Protein AF-A0A2D4GNM9-F1 (afdb_monomer)

Mean predicted aligned error: 10.98 Å

pLDDT: mean 78.87, std 7.56, range [54.97, 90.75]

Structure (mmCIF, N/CA/C/O backbone):
data_AF-A0A2D4GNM9-F1
#
_entry.id   AF-A0A2D4GNM9-F1
#
loop_
_atom_site.group_PDB
_atom_site.id
_atom_site.type_symbol
_atom_site.label_atom_id
_atom_site.label_alt_id
_atom_site.label_comp_id
_atom_site.label_asym_id
_atom_site.label_entity_id
_atom_site.label_seq_id
_atom_site.pdbx_PDB_ins_code
_atom_site.Cartn_x
_atom_site.Cartn_y
_atom_site.Cartn_z
_atom_site.occupancy
_atom_site.B_iso_or_equiv
_atom_site.auth_seq_id
_atom_site.auth_comp_id
_atom_site.auth_asym_id
_atom_site.auth_atom_id
_atom_site.pdbx_PDB_model_num
ATOM 1 N N . ASP A 1 1 ? -23.132 24.008 16.674 1.00 62.00 1 ASP A N 1
ATOM 2 C CA . ASP A 1 1 ? -24.101 24.928 16.060 1.00 62.00 1 ASP A CA 1
ATOM 3 C C . ASP A 1 1 ? -25.183 24.116 15.351 1.00 62.00 1 ASP A C 1
ATOM 5 O O . ASP A 1 1 ? -24.850 23.099 14.746 1.00 62.00 1 ASP A O 1
ATOM 9 N N . PHE A 1 2 ? -26.458 24.487 15.480 1.00 69.12 2 PHE A N 1
ATOM 10 C CA . PHE A 1 2 ? -27.603 23.662 15.041 1.00 69.12 2 PHE A CA 1
ATOM 11 C C . PHE A 1 2 ? -27.600 23.416 13.521 1.00 69.12 2 PHE A C 1
ATOM 13 O O . PHE A 1 2 ? -27.968 22.335 13.060 1.00 69.12 2 PHE A O 1
ATOM 20 N N . ASN A 1 3 ? -27.105 24.388 12.748 1.00 70.56 3 ASN A N 1
ATOM 21 C CA . ASN A 1 3 ? -26.986 24.291 11.291 1.00 70.56 3 ASN A CA 1
ATOM 22 C C . ASN A 1 3 ? -25.986 23.218 10.833 1.00 70.56 3 ASN A C 1
ATOM 24 O O . ASN A 1 3 ? -26.262 22.497 9.876 1.00 70.56 3 ASN A O 1
ATOM 28 N N . ASP A 1 4 ? -24.856 23.057 11.527 1.00 67.38 4 ASP A N 1
ATOM 29 C CA . ASP A 1 4 ? -23.851 22.054 11.151 1.00 67.38 4 ASP A CA 1
ATOM 30 C C . ASP A 1 4 ? -24.313 20.627 11.505 1.00 67.38 4 ASP A C 1
ATOM 32 O O . ASP A 1 4 ? -24.041 19.666 10.781 1.00 67.38 4 ASP A O 1
ATOM 36 N N . TYR A 1 5 ? -25.115 20.495 12.570 1.00 68.06 5 TYR A N 1
ATOM 37 C CA . TYR A 1 5 ? -25.771 19.237 12.932 1.00 68.06 5 TYR A CA 1
ATOM 38 C C . TYR A 1 5 ? -26.815 18.829 11.883 1.00 68.06 5 TYR A C 1
ATOM 40 O O . TYR A 1 5 ? -26.784 17.705 11.380 1.00 68.06 5 TYR A O 1
ATOM 48 N N . ASN A 1 6 ? -27.690 19.759 11.484 1.00 74.00 6 ASN A N 1
ATOM 49 C CA . ASN A 1 6 ? -28.739 19.482 10.502 1.00 74.00 6 ASN A CA 1
ATOM 50 C C . ASN A 1 6 ? -28.139 19.104 9.138 1.00 74.00 6 ASN A C 1
ATOM 52 O O . ASN A 1 6 ? -28.582 18.157 8.499 1.00 74.00 6 ASN A O 1
ATOM 56 N N . ARG A 1 7 ? -27.047 19.757 8.727 1.00 67.19 7 ARG A N 1
ATOM 57 C CA . ARG A 1 7 ? -26.349 19.458 7.469 1.00 67.19 7 ARG A CA 1
ATOM 58 C C . ARG A 1 7 ? -25.689 18.072 7.449 1.00 67.19 7 ARG A C 1
ATOM 60 O O . ARG A 1 7 ? -25.673 17.414 6.412 1.00 67.19 7 ARG A O 1
ATOM 67 N N . ARG A 1 8 ? -25.182 17.593 8.594 1.00 62.50 8 ARG A N 1
ATOM 68 C CA . ARG A 1 8 ? -24.548 16.267 8.718 1.00 62.50 8 ARG A CA 1
ATOM 69 C C . ARG A 1 8 ? -25.538 15.100 8.706 1.00 62.50 8 ARG A C 1
ATOM 71 O O . ARG A 1 8 ? -25.145 14.038 8.220 1.00 62.50 8 ARG A O 1
ATOM 78 N N . PHE A 1 9 ? -26.758 15.294 9.221 1.00 65.62 9 PHE A N 1
ATOM 79 C CA . PHE A 1 9 ? -27.769 14.240 9.406 1.00 65.62 9 PHE A CA 1
ATOM 80 C C . PHE A 1 9 ? -28.986 14.332 8.464 1.00 65.62 9 PHE A C 1
ATOM 82 O O . PHE A 1 9 ? -29.677 13.333 8.297 1.00 65.62 9 PHE A O 1
ATOM 89 N N . ALA A 1 10 ? -29.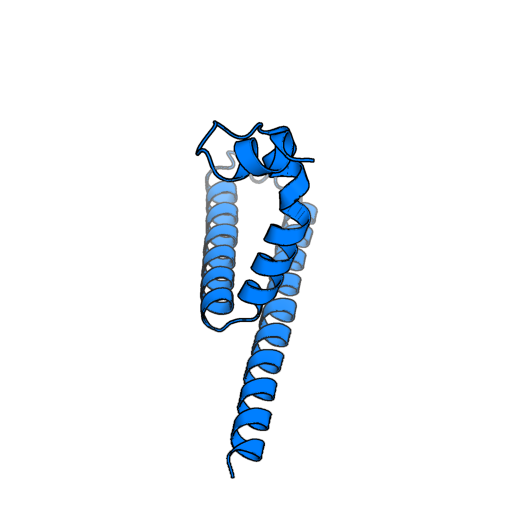231 15.462 7.789 1.00 69.62 10 ALA A N 1
ATOM 90 C CA . ALA A 1 10 ? -30.354 15.629 6.852 1.00 69.62 10 ALA A CA 1
ATOM 91 C C . ALA A 1 10 ? -30.077 15.125 5.417 1.00 69.62 10 ALA A C 1
ATOM 93 O O . ALA A 1 10 ? -30.837 15.429 4.502 1.00 69.62 10 ALA A O 1
ATOM 94 N N . GLY A 1 11 ? -28.980 14.391 5.188 1.00 67.06 11 GLY A N 1
ATOM 95 C CA . GLY A 1 11 ? -28.669 13.801 3.876 1.00 67.06 11 GLY A CA 1
ATOM 96 C C . GLY A 1 11 ? -28.303 14.808 2.776 1.00 67.06 11 GLY A C 1
ATOM 97 O O . GLY A 1 11 ? -28.336 14.460 1.598 1.00 67.06 11 GLY A O 1
ATOM 98 N N . GLN A 1 12 ? -27.955 16.048 3.133 1.00 70.44 12 GLN A N 1
ATOM 99 C CA . GLN A 1 12 ? -27.520 17.050 2.159 1.00 70.44 12 GLN A CA 1
ATOM 100 C C . GLN A 1 12 ? -26.178 16.645 1.521 1.00 70.44 12 GLN A C 1
ATOM 102 O O . GLN A 1 12 ? -25.320 16.076 2.207 1.00 70.44 12 GLN A O 1
ATOM 107 N N . PRO A 1 13 ? -25.967 16.929 0.221 1.00 67.12 13 PRO A N 1
ATOM 108 C CA . PRO A 1 13 ? -24.717 16.606 -0.454 1.00 67.12 13 PRO A CA 1
ATOM 109 C C . PRO A 1 13 ? -23.550 17.316 0.242 1.00 67.12 13 PRO A C 1
ATOM 111 O O . PRO A 1 13 ? -23.477 18.544 0.275 1.00 67.12 13 PRO A O 1
ATOM 114 N N . ARG A 1 14 ? -22.643 16.526 0.829 1.00 69.56 14 ARG A N 1
ATOM 115 C CA . ARG A 1 14 ? -21.440 17.041 1.491 1.00 69.56 14 ARG A CA 1
ATOM 116 C C . ARG A 1 14 ? -20.460 17.583 0.462 1.00 69.56 14 ARG A C 1
ATOM 118 O O . ARG A 1 14 ? -20.281 16.998 -0.608 1.00 69.56 14 ARG A O 1
ATOM 125 N N . SER A 1 15 ? -19.799 18.685 0.800 1.00 80.25 15 SER A N 1
ATOM 126 C CA . SER A 1 15 ? -18.798 19.276 -0.087 1.00 80.25 15 SER A CA 1
ATOM 127 C C . SER A 1 15 ? -17.559 18.374 -0.195 1.00 80.25 15 SER A C 1
ATOM 129 O O . SER A 1 15 ? -17.200 17.661 0.745 1.00 80.25 15 SER A O 1
ATOM 131 N N . ILE A 1 16 ? -16.861 18.420 -1.337 1.00 80.56 16 ILE A N 1
ATOM 132 C CA . ILE A 1 16 ? -15.580 17.708 -1.526 1.00 80.56 16 ILE A CA 1
ATOM 133 C C . ILE A 1 16 ? -14.581 18.114 -0.425 1.00 80.56 16 ILE A C 1
ATOM 135 O O . ILE A 1 16 ? -13.841 17.270 0.072 1.00 80.56 16 ILE A O 1
ATOM 139 N N . MET A 1 17 ? -14.608 19.384 -0.004 1.00 82.44 17 MET A N 1
ATOM 140 C CA . MET A 1 17 ? -13.740 19.923 1.045 1.00 82.44 17 MET A CA 1
ATOM 141 C C . MET A 1 17 ? -14.006 19.288 2.417 1.00 82.44 17 MET A C 1
ATOM 143 O O . MET A 1 17 ? -13.064 18.901 3.100 1.00 82.44 17 MET A O 1
ATOM 147 N N . GLU A 1 18 ? -15.272 19.099 2.806 1.00 80.81 18 GLU A N 1
ATOM 148 C CA . GLU A 1 18 ? -15.628 18.360 4.031 1.00 80.81 18 GLU A CA 1
ATOM 149 C C . GLU A 1 18 ? -15.125 16.923 3.997 1.00 80.81 18 GLU A C 1
ATOM 151 O O . GLU A 1 18 ? -14.580 16.431 4.981 1.00 80.81 18 GLU A O 1
ATOM 156 N N . ARG A 1 19 ? -15.227 16.272 2.837 1.00 81.06 19 ARG A N 1
ATOM 157 C CA . ARG A 1 19 ? -14.711 14.915 2.662 1.00 81.06 19 ARG A CA 1
ATOM 158 C C . ARG A 1 19 ? -13.190 14.863 2.806 1.00 81.06 19 ARG A C 1
ATOM 160 O O . ARG A 1 19 ? -12.687 13.917 3.400 1.00 81.06 19 ARG A O 1
ATOM 167 N N . ILE A 1 20 ? -12.470 15.872 2.306 1.00 84.38 20 ILE A N 1
ATOM 168 C CA . ILE A 1 20 ? -11.013 15.999 2.470 1.00 84.38 20 ILE A CA 1
ATOM 169 C C . ILE A 1 20 ? -10.640 16.235 3.939 1.00 84.38 20 ILE A C 1
ATOM 171 O O . ILE A 1 20 ? -9.691 15.628 4.425 1.00 84.38 20 ILE A O 1
ATOM 175 N N . MET A 1 21 ? -11.394 17.060 4.667 1.00 85.38 21 MET A N 1
ATOM 176 C CA . MET A 1 21 ? -11.155 17.296 6.097 1.00 85.38 21 MET A CA 1
ATOM 177 C C . MET A 1 21 ? -11.391 16.049 6.963 1.00 85.38 21 MET A C 1
ATOM 179 O O . MET A 1 21 ? -10.741 15.901 7.996 1.00 85.38 21 MET A O 1
ATOM 183 N N . ASP A 1 22 ? -12.260 15.131 6.529 1.00 84.75 22 ASP A N 1
ATOM 184 C CA . ASP A 1 22 ? -12.502 13.849 7.204 1.00 84.75 22 ASP A CA 1
ATOM 185 C C . ASP A 1 22 ? -11.470 12.757 6.821 1.00 84.75 22 ASP A C 1
ATOM 187 O O . ASP A 1 22 ? -11.321 11.760 7.541 1.00 84.75 22 ASP A O 1
ATOM 191 N N . LEU A 1 23 ? -10.703 12.941 5.732 1.00 85.50 23 LEU A N 1
ATOM 192 C CA . LEU A 1 23 ? -9.650 12.009 5.297 1.00 85.50 23 LEU A CA 1
ATOM 193 C C . LEU A 1 23 ? -8.627 11.641 6.377 1.00 85.50 23 LEU A C 1
ATOM 195 O O . 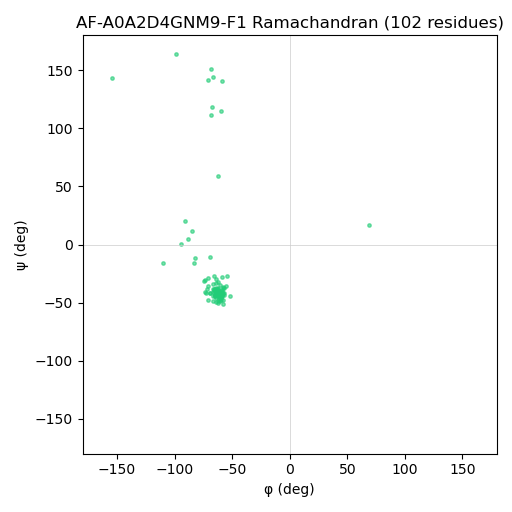LEU A 1 23 ? -8.325 10.456 6.455 1.00 85.50 23 LEU A O 1
ATOM 199 N N . PRO A 1 24 ? -8.065 12.542 7.209 1.00 82.44 24 PRO A N 1
ATOM 200 C CA . PRO A 1 24 ? -7.080 12.146 8.219 1.00 82.44 24 PRO A CA 1
ATOM 201 C C . PRO A 1 24 ? -7.623 11.099 9.199 1.00 82.44 24 PRO A C 1
ATOM 203 O O . PRO A 1 24 ? -6.912 10.163 9.570 1.00 82.44 24 PRO A O 1
ATOM 206 N N . THR A 1 25 ? -8.897 11.202 9.580 1.00 84.38 25 THR A N 1
ATOM 207 C CA . THR A 1 25 ? -9.540 10.228 10.469 1.00 84.38 25 THR A CA 1
ATOM 208 C C . THR A 1 25 ? -9.813 8.911 9.739 1.00 84.38 25 THR A C 1
ATOM 210 O O . THR A 1 25 ? -9.549 7.841 10.290 1.00 84.38 25 THR A O 1
ATOM 213 N N . LEU A 1 26 ? -10.275 8.979 8.487 1.00 83.25 26 LEU A N 1
ATOM 214 C CA . LEU A 1 26 ? -10.516 7.805 7.641 1.00 83.25 26 LEU A CA 1
ATOM 215 C C . LEU A 1 26 ? -9.219 7.057 7.313 1.00 83.25 26 LEU A C 1
ATOM 217 O O . LEU A 1 26 ? -9.167 5.840 7.447 1.00 83.25 26 LEU A O 1
ATOM 221 N N . LEU A 1 27 ? -8.151 7.776 6.965 1.00 80.81 27 LEU A N 1
ATOM 222 C CA . LEU A 1 27 ? -6.813 7.232 6.745 1.00 80.81 27 LEU A CA 1
ATOM 223 C C . LEU A 1 27 ? -6.308 6.558 8.0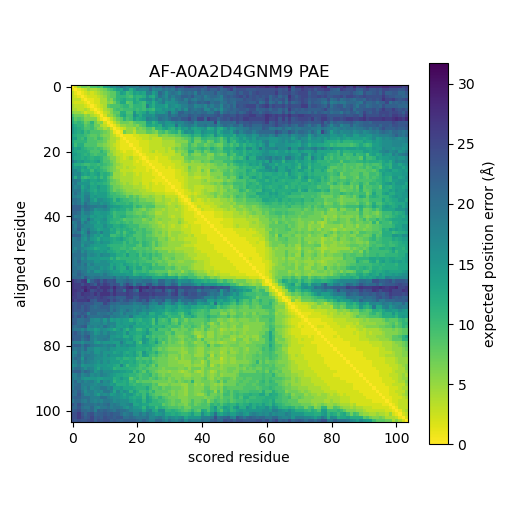10 1.00 80.81 27 LEU A C 1
ATOM 225 O O . LEU A 1 27 ? -5.847 5.428 7.943 1.00 80.81 27 LEU A O 1
ATOM 229 N N . ARG A 1 28 ? -6.449 7.191 9.180 1.00 81.56 28 ARG A N 1
ATOM 230 C CA . ARG A 1 28 ? -6.061 6.566 10.451 1.00 81.56 28 ARG A CA 1
ATOM 231 C C . ARG A 1 28 ? -6.804 5.253 10.700 1.00 81.56 28 ARG A C 1
ATOM 233 O O . ARG A 1 28 ? -6.218 4.326 11.255 1.00 81.56 28 ARG A O 1
ATOM 240 N N . HIS A 1 29 ? -8.076 5.174 10.316 1.00 81.19 29 HIS A N 1
ATOM 241 C CA . HIS A 1 29 ? -8.851 3.943 10.419 1.00 81.19 29 HIS A CA 1
ATOM 242 C C . HIS A 1 29 ? -8.384 2.893 9.404 1.00 81.19 29 HIS A C 1
ATOM 244 O O . HIS A 1 29 ? -8.063 1.779 9.804 1.00 81.19 29 HIS A O 1
ATOM 250 N N . ALA A 1 30 ? -8.220 3.277 8.138 1.00 77.19 30 ALA A N 1
ATOM 251 C CA . ALA A 1 30 ? -7.701 2.414 7.081 1.00 77.19 30 ALA A CA 1
ATOM 252 C C . ALA A 1 30 ? -6.307 1.862 7.425 1.00 77.19 30 ALA A C 1
ATOM 254 O O . ALA A 1 30 ? -6.054 0.672 7.280 1.00 77.19 30 ALA A O 1
ATOM 255 N N . PHE A 1 31 ? -5.429 2.693 7.993 1.00 77.25 31 PHE A N 1
ATOM 256 C CA . PHE A 1 31 ? -4.125 2.272 8.502 1.00 77.25 31 PHE A CA 1
ATOM 257 C C . PHE A 1 31 ? -4.245 1.233 9.613 1.00 77.25 31 PHE A C 1
ATOM 259 O O . PHE A 1 31 ? -3.403 0.354 9.681 1.00 77.25 31 PHE A O 1
ATOM 266 N N . ARG A 1 32 ? -5.265 1.287 10.479 1.00 78.44 32 ARG A N 1
ATOM 267 C CA . ARG A 1 32 ? -5.494 0.232 11.482 1.00 78.44 32 ARG A CA 1
ATOM 268 C C . ARG A 1 32 ? -6.044 -1.041 10.853 1.00 78.44 32 ARG A C 1
ATOM 270 O O . ARG A 1 32 ? -5.608 -2.125 11.227 1.00 78.44 32 ARG A O 1
ATOM 277 N N . GLU A 1 33 ? -6.961 -0.920 9.898 1.00 78.00 33 GLU A N 1
ATOM 278 C CA . GLU A 1 33 ? -7.503 -2.063 9.155 1.00 78.00 33 GLU A CA 1
ATOM 279 C C . GLU A 1 33 ? -6.433 -2.774 8.322 1.00 78.00 33 GLU A C 1
ATOM 281 O O . GLU A 1 33 ? -6.478 -3.993 8.170 1.00 78.00 33 GLU A O 1
ATOM 286 N N . MET A 1 34 ? -5.411 -2.048 7.872 1.00 72.00 34 MET A N 1
ATOM 287 C CA . MET A 1 34 ? -4.210 -2.600 7.247 1.00 72.00 34 MET A CA 1
ATOM 288 C C . MET A 1 34 ? -3.452 -3.587 8.160 1.00 72.00 34 MET A C 1
ATOM 290 O O . MET A 1 34 ? -2.871 -4.538 7.649 1.00 72.00 34 MET A O 1
ATOM 294 N N . PHE A 1 35 ? -3.529 -3.454 9.493 1.00 74.94 35 PHE A N 1
ATOM 295 C CA . PHE A 1 35 ? -2.977 -4.421 10.468 1.00 74.94 35 PHE A CA 1
ATOM 296 C C . PHE A 1 35 ? -3.978 -5.521 10.888 1.00 74.94 35 PHE A C 1
ATOM 298 O O . PHE A 1 35 ? -3.838 -6.155 11.946 1.00 74.94 35 PHE A O 1
ATOM 305 N N . SER A 1 36 ? -5.018 -5.745 10.087 1.00 77.31 36 SER A N 1
ATOM 306 C CA . SER A 1 36 ? -5.932 -6.881 10.227 1.00 77.31 36 SER A CA 1
ATOM 307 C C . SER A 1 36 ? -5.563 -8.006 9.256 1.00 77.31 36 SER A C 1
ATOM 309 O O . SER A 1 36 ? -4.855 -7.792 8.274 1.00 77.31 36 SER A O 1
ATOM 311 N N . VAL A 1 37 ? -6.089 -9.210 9.495 1.00 74.81 37 VAL A N 1
ATOM 312 C CA . VAL A 1 37 ? -5.917 -10.353 8.579 1.00 74.81 37 VAL A CA 1
ATOM 313 C C . VAL A 1 37 ? -6.466 -10.021 7.183 1.00 74.81 37 VAL A C 1
ATOM 315 O O . VAL A 1 37 ? -5.834 -10.333 6.178 1.00 74.81 37 VAL A O 1
ATOM 318 N N . GLY A 1 38 ? -7.603 -9.317 7.107 1.00 80.88 38 GLY A N 1
ATOM 319 C CA . GLY A 1 38 ? -8.169 -8.843 5.839 1.00 80.88 38 GLY A CA 1
ATOM 320 C C . GLY A 1 38 ? -7.289 -7.798 5.142 1.00 80.88 38 GLY A C 1
ATOM 321 O O . GLY A 1 38 ? -7.113 -7.855 3.925 1.00 80.88 38 GLY A O 1
ATOM 322 N N . GLY A 1 39 ? -6.689 -6.888 5.914 1.00 79.75 39 GLY A N 1
ATOM 323 C CA . GLY A 1 39 ? -5.723 -5.901 5.423 1.00 79.75 39 GLY A CA 1
ATOM 324 C C . GLY A 1 39 ? -4.470 -6.547 4.835 1.00 79.75 39 GLY A C 1
ATOM 325 O O . GLY A 1 39 ? -4.018 -6.146 3.763 1.00 79.75 39 GLY A O 1
ATOM 326 N N . LEU A 1 40 ? -3.977 -7.617 5.465 1.00 79.25 40 LEU A N 1
ATOM 327 C CA . LEU A 1 40 ? -2.833 -8.385 4.978 1.00 79.25 40 LEU A CA 1
ATOM 328 C C . LEU A 1 40 ? -3.094 -8.984 3.585 1.00 79.25 40 LEU A C 1
ATOM 330 O O . LEU A 1 40 ? -2.264 -8.846 2.687 1.00 79.25 40 LEU A O 1
ATOM 334 N N . PHE A 1 41 ? -4.269 -9.585 3.359 1.00 82.50 41 PHE A N 1
ATOM 335 C CA . PHE A 1 41 ? -4.649 -10.092 2.032 1.00 82.50 41 PHE A CA 1
ATOM 336 C C . PHE A 1 41 ? -4.733 -8.982 0.978 1.00 82.50 41 PHE A C 1
ATOM 338 O O . PHE A 1 41 ? -4.320 -9.183 -0.166 1.00 82.50 41 PHE A O 1
ATOM 345 N N . TRP A 1 42 ? -5.241 -7.805 1.348 1.00 80.75 42 TRP A N 1
ATOM 346 C CA . TRP A 1 42 ? -5.263 -6.642 0.462 1.00 80.75 42 TRP A CA 1
ATOM 347 C C . TRP A 1 42 ? -3.860 -6.181 0.074 1.00 80.75 42 TRP A C 1
ATOM 349 O O . TRP A 1 42 ? -3.611 -5.911 -1.099 1.00 80.75 42 TRP A O 1
ATOM 359 N N . MET A 1 43 ? -2.925 -6.156 1.021 1.00 79.56 43 MET A N 1
ATOM 360 C CA . MET A 1 43 ?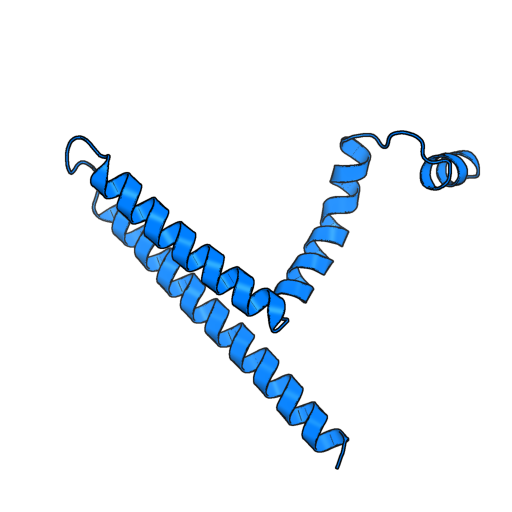 -1.535 -5.800 0.744 1.00 79.56 43 MET A CA 1
ATOM 361 C C . MET A 1 43 ? -0.847 -6.804 -0.186 1.00 79.56 43 MET A C 1
ATOM 363 O O . MET A 1 43 ? -0.144 -6.392 -1.107 1.00 79.56 43 MET A O 1
ATOM 367 N N . PHE A 1 44 ? -1.098 -8.108 -0.018 1.00 82.00 44 PHE A N 1
ATOM 368 C CA . PHE A 1 44 ? -0.622 -9.126 -0.963 1.00 82.00 44 PHE A CA 1
ATOM 369 C C . PHE A 1 44 ? -1.155 -8.891 -2.381 1.00 82.00 44 PHE A C 1
ATOM 371 O O . PHE A 1 44 ? -0.402 -8.989 -3.349 1.00 82.00 44 PHE A O 1
ATOM 378 N N . ARG A 1 45 ? -2.438 -8.535 -2.521 1.00 85.31 45 ARG A N 1
ATOM 379 C CA . ARG A 1 45 ? -3.035 -8.206 -3.826 1.00 85.31 45 ARG A CA 1
ATOM 380 C C . ARG A 1 45 ? -2.409 -6.962 -4.449 1.00 85.31 45 ARG A C 1
ATOM 382 O O . ARG A 1 45 ? -2.126 -6.974 -5.642 1.00 85.31 45 ARG A O 1
ATOM 389 N N . ILE A 1 46 ? -2.169 -5.920 -3.651 1.00 83.44 46 ILE A N 1
ATOM 390 C CA . ILE A 1 46 ? -1.493 -4.697 -4.105 1.00 83.44 46 ILE A CA 1
ATOM 391 C C . ILE A 1 46 ? -0.095 -5.033 -4.622 1.00 83.44 46 ILE A C 1
ATOM 393 O O . ILE A 1 46 ? 0.259 -4.595 -5.711 1.00 83.44 46 ILE A O 1
ATOM 397 N N . ARG A 1 47 ? 0.668 -5.863 -3.902 1.00 84.19 47 ARG A N 1
ATOM 398 C CA . AR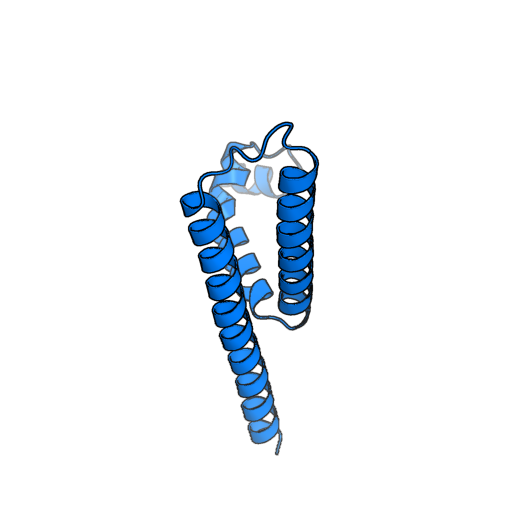G A 1 47 ? 1.995 -6.307 -4.345 1.00 84.19 47 ARG A CA 1
ATOM 399 C C . ARG A 1 47 ? 1.934 -7.007 -5.700 1.00 84.19 47 ARG A C 1
ATOM 401 O O . ARG A 1 47 ? 2.642 -6.612 -6.617 1.00 84.19 47 ARG A O 1
ATOM 408 N N . ILE A 1 48 ? 1.044 -7.989 -5.853 1.00 85.62 48 ILE A N 1
ATOM 409 C CA . ILE A 1 48 ? 0.862 -8.70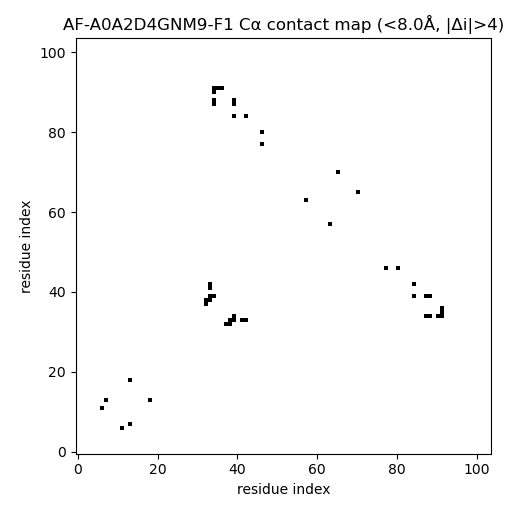8 -7.125 1.00 85.62 48 ILE A CA 1
ATOM 410 C C . ILE A 1 48 ? 0.510 -7.730 -8.253 1.00 85.62 48 ILE A C 1
ATOM 412 O O . ILE A 1 48 ? 1.076 -7.821 -9.339 1.00 85.62 48 ILE A O 1
ATOM 416 N N . PHE A 1 49 ? -0.383 -6.771 -7.994 1.00 86.44 49 PHE A N 1
ATOM 417 C CA . PHE A 1 49 ? -0.756 -5.751 -8.971 1.00 86.44 49 PHE A CA 1
ATOM 418 C C . PHE A 1 49 ? 0.424 -4.848 -9.356 1.00 86.44 49 PHE A C 1
ATOM 420 O O . PHE A 1 49 ? 0.610 -4.584 -10.538 1.00 86.44 49 PHE A O 1
ATOM 427 N N . LEU A 1 50 ? 1.244 -4.413 -8.393 1.00 82.44 50 LEU A N 1
ATOM 428 C CA . LEU A 1 50 ? 2.436 -3.597 -8.647 1.00 82.44 50 LEU A CA 1
ATOM 429 C C . LEU A 1 50 ? 3.493 -4.362 -9.450 1.00 82.44 50 LEU A C 1
ATOM 431 O O . LEU A 1 50 ? 4.015 -3.821 -10.422 1.00 82.44 50 LEU A O 1
ATOM 435 N N . CYS A 1 51 ? 3.764 -5.624 -9.100 1.00 83.31 51 CYS A N 1
ATOM 436 C CA . CYS A 1 51 ? 4.680 -6.478 -9.858 1.00 83.31 51 CYS A CA 1
ATOM 437 C C . CYS A 1 51 ? 4.184 -6.688 -11.294 1.00 83.31 51 CYS A C 1
ATOM 439 O O . CYS A 1 51 ? 4.963 -6.594 -12.239 1.00 83.31 51 CYS A O 1
ATOM 441 N N . LEU A 1 52 ? 2.882 -6.937 -11.468 1.00 86.25 52 LEU A N 1
ATOM 442 C CA . LEU A 1 52 ? 2.276 -7.157 -12.779 1.00 86.25 52 LEU A CA 1
ATOM 443 C C . LEU A 1 52 ? 2.265 -5.873 -13.614 1.00 86.25 52 LEU A C 1
ATOM 445 O O . LEU A 1 52 ? 2.595 -5.916 -14.793 1.00 86.25 52 LEU A O 1
ATOM 449 N N . LEU A 1 53 ? 1.953 -4.725 -13.009 1.00 83.44 53 LEU A N 1
ATOM 450 C CA . LEU A 1 53 ? 2.041 -3.424 -13.666 1.00 83.44 53 LEU A CA 1
ATOM 451 C C . LEU A 1 53 ? 3.480 -3.121 -14.093 1.00 83.44 53 LEU A C 1
ATOM 453 O O . LEU A 1 53 ? 3.695 -2.722 -15.231 1.00 83.44 53 LEU A O 1
ATOM 457 N N . GLY A 1 54 ? 4.460 -3.359 -13.218 1.00 80.62 54 GLY A N 1
ATOM 458 C CA . GLY A 1 54 ? 5.879 -3.227 -13.547 1.00 80.62 54 GLY A CA 1
ATOM 459 C C . GLY A 1 54 ? 6.290 -4.129 -14.713 1.00 80.62 54 GLY A C 1
ATOM 460 O O . GLY A 1 54 ? 6.936 -3.663 -15.647 1.00 80.62 54 GLY A O 1
ATOM 461 N N . ALA A 1 55 ? 5.843 -5.388 -14.717 1.00 82.56 55 ALA A N 1
ATOM 462 C CA . ALA A 1 55 ? 6.104 -6.334 -15.801 1.00 82.56 55 ALA A CA 1
ATOM 463 C C . ALA A 1 55 ? 5.422 -5.938 -17.124 1.00 82.56 55 ALA A C 1
ATOM 465 O O . ALA A 1 55 ? 6.015 -6.088 -18.190 1.00 82.56 55 ALA A O 1
ATOM 466 N N . LEU A 1 56 ? 4.196 -5.405 -17.079 1.00 84.94 56 LEU A N 1
ATOM 467 C CA . LEU A 1 56 ? 3.495 -4.903 -18.264 1.00 84.94 56 LEU A CA 1
ATOM 468 C C . LEU A 1 56 ? 4.141 -3.633 -18.818 1.00 84.94 56 LEU A C 1
ATOM 470 O O . LEU A 1 56 ? 4.279 -3.513 -20.030 1.00 84.94 56 LEU A O 1
ATOM 474 N N . LEU A 1 57 ? 4.545 -2.698 -17.953 1.00 79.31 57 LEU A N 1
ATOM 475 C CA . LEU A 1 57 ? 5.284 -1.498 -18.355 1.00 79.31 57 LEU A CA 1
ATOM 476 C C . LEU A 1 57 ? 6.633 -1.864 -18.979 1.00 79.31 57 LEU A C 1
ATOM 478 O O . LEU A 1 57 ? 7.029 -1.242 -19.960 1.00 79.31 57 LEU A O 1
ATOM 482 N N . TYR A 1 58 ? 7.297 -2.898 -18.455 1.00 74.62 58 TYR A N 1
ATOM 483 C CA . TYR A 1 58 ? 8.496 -3.466 -19.061 1.00 74.62 58 TYR A CA 1
ATOM 484 C C . TYR A 1 58 ? 8.210 -4.038 -20.456 1.00 74.62 58 TYR A C 1
ATOM 486 O O . TYR A 1 58 ? 8.872 -3.661 -21.416 1.00 74.62 58 TYR A O 1
ATOM 494 N N . LEU A 1 59 ? 7.17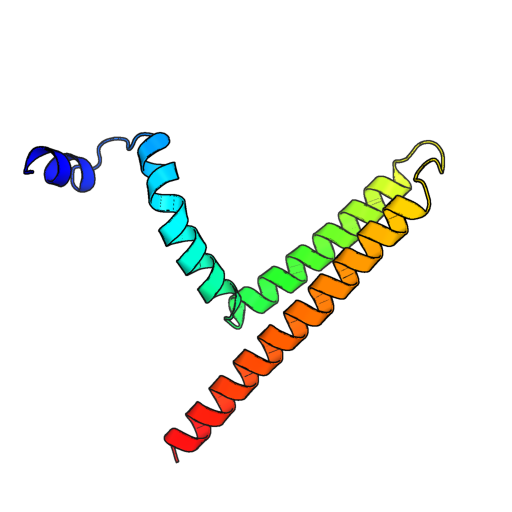4 -4.873 -20.591 1.00 80.06 59 LEU A N 1
ATOM 495 C CA . LEU A 1 59 ? 6.795 -5.496 -21.863 1.00 80.06 59 LEU A CA 1
ATOM 496 C C . LEU A 1 59 ? 6.346 -4.479 -22.927 1.00 80.06 59 LEU A C 1
ATOM 498 O O . LEU A 1 59 ? 6.607 -4.667 -24.112 1.00 80.06 59 LEU A O 1
ATOM 502 N N . ALA A 1 60 ? 5.634 -3.428 -22.517 1.00 78.69 60 ALA A N 1
ATOM 503 C CA . ALA A 1 60 ? 5.100 -2.400 -23.407 1.00 78.69 60 ALA A CA 1
ATOM 504 C C . ALA A 1 60 ? 6.132 -1.325 -23.786 1.00 78.69 60 ALA A C 1
ATOM 506 O O . ALA A 1 60 ? 5.863 -0.521 -24.682 1.00 78.69 60 ALA A O 1
ATOM 507 N N . SER A 1 61 ? 7.287 -1.277 -23.112 1.00 72.81 61 SER A N 1
ATOM 508 C CA . SER A 1 61 ? 8.340 -0.308 -23.407 1.00 72.81 61 SER A CA 1
ATOM 509 C C . SER A 1 61 ? 8.951 -0.613 -24.780 1.00 72.81 61 SER A C 1
ATOM 511 O O . SER A 1 61 ? 9.524 -1.686 -24.959 1.00 72.81 61 SER A O 1
ATOM 513 N N . PRO A 1 62 ? 8.866 0.301 -25.766 1.00 65.56 62 PRO A N 1
ATOM 514 C CA . PRO A 1 62 ? 9.249 0.003 -27.147 1.00 65.56 62 PRO A CA 1
ATOM 515 C C . PRO A 1 62 ? 10.760 -0.196 -27.352 1.00 65.56 62 PRO A C 1
ATOM 517 O O . PRO A 1 62 ? 11.165 -0.646 -28.417 1.00 65.56 62 PRO A O 1
ATOM 520 N N . LEU A 1 63 ? 11.587 0.117 -26.353 1.00 56.72 63 LEU A N 1
ATOM 521 C CA . LEU A 1 63 ? 13.041 -0.052 -26.308 1.00 56.72 63 LEU A CA 1
ATOM 522 C C . LEU A 1 63 ? 13.427 -0.173 -24.812 1.00 56.72 63 LEU A C 1
ATOM 524 O O . LEU A 1 63 ? 12.799 0.494 -23.986 1.00 56.72 63 LEU A O 1
ATOM 528 N N . ASP A 1 64 ? 14.413 -0.999 -24.446 1.00 63.69 64 ASP A N 1
ATOM 529 C CA . ASP A 1 64 ? 14.976 -1.171 -23.086 1.00 63.69 64 ASP A CA 1
ATOM 530 C C . ASP A 1 64 ? 15.627 0.132 -22.533 1.00 63.69 64 ASP A C 1
ATOM 532 O O . ASP A 1 64 ? 16.817 0.190 -22.242 1.00 63.69 64 ASP A O 1
ATOM 536 N N . PHE A 1 65 ? 14.865 1.226 -22.421 1.00 61.47 65 PHE A N 1
ATOM 537 C CA . PHE A 1 65 ? 15.314 2.555 -21.967 1.00 61.47 65 PHE A CA 1
ATOM 538 C C . PHE A 1 65 ? 15.101 2.804 -20.477 1.00 61.47 65 PHE A C 1
ATOM 540 O O . PHE A 1 65 ? 15.382 3.902 -19.995 1.00 61.47 65 PHE A O 1
ATOM 547 N N . LEU A 1 66 ? 14.564 1.830 -19.744 1.00 66.75 66 LEU A N 1
ATOM 548 C CA . LEU A 1 66 ? 14.403 1.962 -18.305 1.00 66.75 66 LEU A CA 1
ATOM 549 C C . LEU A 1 66 ? 15.797 1.959 -17.669 1.00 66.75 66 LEU A C 1
ATOM 551 O O . LEU A 1 66 ? 16.456 0.920 -17.697 1.00 66.75 66 LEU A O 1
ATOM 555 N N . PRO A 1 67 ? 16.264 3.092 -17.109 1.00 69.94 67 PRO A N 1
ATOM 556 C CA . PRO A 1 67 ? 17.580 3.130 -16.488 1.00 69.94 67 PRO A CA 1
ATOM 557 C C . PRO A 1 67 ? 17.621 2.091 -15.365 1.00 69.94 67 PRO A C 1
ATOM 559 O O . PRO A 1 67 ? 16.643 1.975 -14.618 1.00 69.94 67 PRO A O 1
ATOM 562 N N . GLU A 1 68 ? 18.734 1.366 -15.190 1.00 74.06 68 GLU A N 1
ATOM 563 C CA . GLU A 1 68 ? 18.846 0.354 -14.125 1.00 74.06 68 GLU A CA 1
ATOM 564 C C . GLU A 1 68 ? 18.531 0.937 -12.738 1.00 74.06 68 GLU A C 1
ATOM 566 O O . GLU A 1 68 ? 18.023 0.242 -11.859 1.00 74.06 68 GLU A O 1
ATOM 571 N N . ALA A 1 69 ? 18.743 2.244 -12.555 1.00 76.75 69 ALA A N 1
ATOM 572 C CA . ALA A 1 69 ? 18.353 2.977 -11.357 1.00 76.75 69 ALA A CA 1
ATOM 573 C C . ALA A 1 69 ? 16.845 2.888 -11.046 1.00 76.75 69 ALA A C 1
ATOM 575 O O . ALA A 1 69 ? 16.479 2.784 -9.877 1.00 76.75 69 ALA A O 1
ATOM 576 N N . LEU A 1 70 ? 15.961 2.894 -12.052 1.00 76.94 70 LEU A N 1
ATOM 577 C CA . LEU A 1 70 ? 14.518 2.784 -11.821 1.00 76.94 70 LEU A CA 1
ATOM 578 C C . LEU A 1 70 ? 14.130 1.369 -11.384 1.00 76.94 70 LEU A C 1
ATOM 580 O O . LEU A 1 70 ? 13.310 1.220 -10.480 1.00 76.94 70 LEU A O 1
ATOM 584 N N . PHE A 1 71 ? 14.763 0.340 -11.953 1.00 76.69 71 PHE A N 1
ATOM 585 C CA . PHE A 1 71 ? 14.602 -1.039 -11.484 1.00 76.69 71 PHE A CA 1
ATOM 586 C C . PHE A 1 71 ? 15.144 -1.232 -10.071 1.00 76.69 71 PHE A C 1
ATOM 588 O O . PHE A 1 71 ? 14.492 -1.885 -9.263 1.00 76.69 71 PHE A O 1
ATOM 595 N N . GLY A 1 72 ? 16.284 -0.618 -9.746 1.00 81.06 72 GLY A N 1
ATOM 596 C CA . GLY A 1 72 ? 16.821 -0.604 -8.387 1.00 81.06 72 GLY A CA 1
ATOM 597 C C . GLY A 1 72 ? 15.850 0.027 -7.386 1.00 81.06 72 GLY A C 1
ATOM 598 O O . GLY A 1 72 ? 15.618 -0.539 -6.321 1.00 81.06 72 GLY A O 1
ATOM 599 N N . ILE A 1 73 ? 15.217 1.152 -7.742 1.00 83.81 73 ILE A N 1
ATOM 600 C CA . ILE A 1 73 ? 14.202 1.811 -6.902 1.00 83.81 73 ILE A CA 1
ATOM 601 C C . ILE A 1 73 ? 12.940 0.948 -6.771 1.00 83.81 73 ILE A C 1
ATOM 603 O O . ILE A 1 73 ? 12.420 0.801 -5.667 1.00 83.81 73 ILE A O 1
ATOM 607 N N . LEU A 1 74 ? 12.442 0.365 -7.866 1.00 81.06 74 LEU A N 1
ATOM 608 C CA . LEU A 1 74 ? 11.264 -0.509 -7.838 1.00 81.06 74 LEU A CA 1
ATOM 609 C C . LEU A 1 74 ? 11.514 -1.788 -7.028 1.00 81.06 74 LEU A C 1
ATOM 611 O O . LEU A 1 74 ? 10.654 -2.179 -6.243 1.00 81.06 74 LEU A O 1
ATOM 615 N N . GLY A 1 75 ? 12.690 -2.402 -7.172 1.00 83.62 75 GLY A N 1
ATOM 616 C CA . GLY A 1 75 ? 13.108 -3.560 -6.381 1.00 83.62 75 GLY A CA 1
ATOM 617 C C . GLY A 1 75 ? 13.245 -3.220 -4.899 1.00 83.62 75 GLY A C 1
ATOM 618 O O . GLY A 1 75 ? 12.677 -3.908 -4.059 1.00 83.62 75 GLY A O 1
ATOM 619 N N . PHE A 1 76 ? 13.887 -2.092 -4.577 1.00 87.81 76 PHE A N 1
ATOM 620 C CA . PHE A 1 76 ? 13.967 -1.596 -3.202 1.00 87.81 76 PHE A CA 1
ATOM 621 C C . PHE A 1 76 ? 12.581 -1.351 -2.591 1.00 87.81 76 PHE A C 1
ATOM 623 O O . PHE A 1 76 ? 12.347 -1.676 -1.427 1.00 87.81 76 PHE A O 1
ATOM 630 N N . LEU A 1 77 ? 11.648 -0.788 -3.366 1.00 83.62 77 LEU A N 1
ATOM 631 C CA . LEU A 1 77 ? 10.268 -0.607 -2.924 1.00 83.62 77 LEU A CA 1
ATOM 632 C C . LEU A 1 77 ? 9.578 -1.953 -2.665 1.00 83.62 77 LEU A C 1
ATOM 634 O O . LEU A 1 77 ? 8.907 -2.072 -1.642 1.00 83.62 77 LEU A O 1
ATOM 638 N N . ASP A 1 78 ? 9.750 -2.960 -3.529 1.00 84.94 78 ASP A N 1
ATOM 639 C CA . ASP A 1 78 ? 9.202 -4.305 -3.288 1.00 84.94 78 ASP A CA 1
ATOM 640 C C . ASP A 1 78 ? 9.770 -4.923 -2.002 1.00 84.94 78 ASP A C 1
ATOM 642 O O . ASP A 1 78 ? 8.998 -5.338 -1.136 1.00 84.94 78 ASP A O 1
ATOM 646 N N . ASP A 1 79 ? 11.093 -4.894 -1.816 1.00 87.12 79 ASP A N 1
ATOM 647 C CA . ASP A 1 79 ? 11.754 -5.393 -0.603 1.00 87.12 79 ASP A CA 1
ATOM 648 C C . ASP A 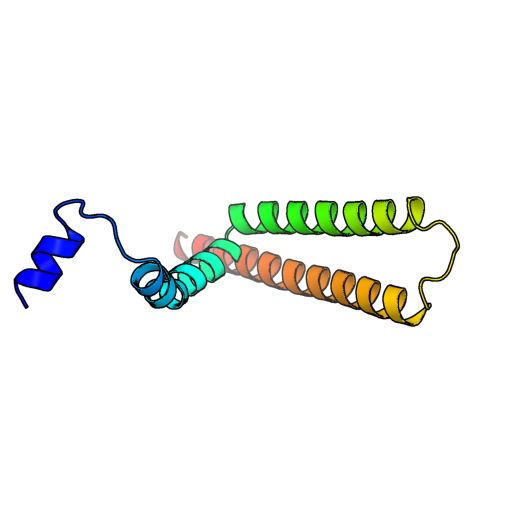1 79 ? 11.251 -4.671 0.656 1.00 87.12 79 ASP A C 1
ATOM 650 O O . ASP A 1 79 ? 10.938 -5.301 1.673 1.00 87.12 79 ASP A O 1
ATOM 654 N N . PHE A 1 80 ? 11.093 -3.347 0.586 1.00 86.94 80 PHE A N 1
ATOM 655 C CA . PHE A 1 80 ? 10.521 -2.553 1.670 1.00 86.94 80 PHE A CA 1
ATOM 656 C C . PHE A 1 80 ? 9.082 -2.984 1.999 1.00 86.94 80 PHE A C 1
ATOM 658 O O . PHE A 1 80 ? 8.750 -3.177 3.173 1.00 86.94 80 PHE A O 1
ATOM 665 N N . PHE A 1 81 ? 8.233 -3.196 0.986 1.00 82.50 81 PHE A N 1
ATOM 666 C CA . PHE A 1 81 ? 6.874 -3.710 1.181 1.00 82.50 81 PHE A CA 1
ATOM 667 C C . PHE A 1 81 ? 6.872 -5.103 1.819 1.00 82.50 81 PHE A C 1
ATOM 669 O O . PHE A 1 81 ? 6.054 -5.358 2.703 1.00 82.50 81 PHE A O 1
ATOM 676 N N . VAL A 1 82 ? 7.785 -5.994 1.423 1.00 85.06 82 VAL A N 1
ATOM 677 C CA . VAL A 1 82 ? 7.917 -7.339 2.008 1.00 85.06 82 VAL A CA 1
ATOM 678 C C . VAL A 1 82 ? 8.273 -7.277 3.485 1.00 85.06 82 VAL A C 1
ATOM 680 O O . VAL A 1 82 ? 7.617 -7.928 4.301 1.00 85.06 82 VAL A O 1
ATOM 683 N N . VAL A 1 83 ? 9.282 -6.484 3.849 1.00 87.25 83 VAL A N 1
ATOM 684 C CA . VAL A 1 83 ? 9.689 -6.318 5.252 1.00 87.25 83 VAL A CA 1
ATOM 685 C C . VAL A 1 83 ? 8.541 -5.726 6.069 1.00 87.25 83 VAL A C 1
ATOM 687 O O . VAL A 1 83 ? 8.231 -6.220 7.154 1.00 87.25 83 VAL A O 1
ATOM 690 N N . PHE A 1 84 ? 7.855 -4.716 5.535 1.00 83.31 84 PHE A N 1
ATOM 691 C CA . PHE A 1 84 ? 6.701 -4.111 6.193 1.00 83.31 84 PHE A CA 1
ATOM 692 C C . PHE A 1 84 ? 5.558 -5.119 6.405 1.00 83.31 84 PHE A C 1
ATOM 694 O O . PHE A 1 84 ? 5.008 -5.210 7.505 1.00 83.31 84 PHE A O 1
ATOM 701 N N . LEU A 1 85 ? 5.247 -5.935 5.392 1.00 81.94 85 LEU A N 1
ATOM 702 C CA . LEU A 1 85 ? 4.264 -7.019 5.483 1.00 81.94 85 LEU A CA 1
ATOM 703 C C . LEU A 1 85 ? 4.622 -8.038 6.562 1.00 81.94 85 LEU A C 1
ATOM 705 O O . LEU A 1 85 ? 3.756 -8.464 7.327 1.00 81.94 85 LEU A O 1
ATOM 709 N N . LEU A 1 86 ? 5.897 -8.409 6.644 1.00 85.50 86 LEU A N 1
ATOM 710 C CA . LEU A 1 86 ? 6.395 -9.352 7.634 1.00 85.50 86 LEU A CA 1
ATOM 711 C C . LEU A 1 86 ? 6.240 -8.801 9.060 1.00 85.50 86 LEU A C 1
ATOM 713 O O . LEU A 1 86 ? 5.783 -9.521 9.946 1.00 85.50 86 LEU A O 1
ATOM 717 N N . LEU A 1 87 ? 6.520 -7.512 9.279 1.00 86.25 87 LEU A N 1
ATOM 718 C CA . LEU A 1 87 ? 6.293 -6.853 10.571 1.00 86.25 87 LEU A CA 1
ATOM 719 C C . LEU A 1 87 ? 4.810 -6.822 10.960 1.00 86.25 87 LEU A C 1
ATOM 721 O O . LEU A 1 87 ? 4.470 -7.085 12.118 1.00 86.25 87 LEU A O 1
ATOM 725 N N . ILE A 1 88 ? 3.917 -6.541 10.008 1.00 82.31 88 ILE A N 1
ATOM 726 C CA . ILE A 1 88 ? 2.466 -6.595 10.234 1.00 82.31 88 ILE A CA 1
ATOM 727 C C . ILE A 1 88 ? 2.041 -8.009 10.617 1.00 82.31 88 ILE A C 1
ATOM 729 O O . ILE A 1 88 ? 1.316 -8.190 11.596 1.00 82.31 88 ILE A O 1
ATOM 733 N N . TYR A 1 89 ? 2.512 -9.010 9.876 1.00 83.25 89 TYR A N 1
ATOM 734 C CA . TYR A 1 89 ? 2.200 -10.409 10.137 1.00 83.25 89 TYR A CA 1
ATOM 735 C C . TYR A 1 89 ? 2.654 -10.841 11.536 1.00 83.25 89 TYR A C 1
ATOM 737 O O . TYR A 1 89 ? 1.851 -11.376 12.301 1.00 83.25 89 TYR A O 1
ATOM 745 N N . ILE A 1 90 ? 3.897 -10.527 11.918 1.00 84.88 90 ILE A N 1
ATOM 746 C CA . ILE A 1 90 ? 4.413 -10.776 13.273 1.00 84.88 90 ILE A CA 1
ATOM 747 C C . ILE A 1 90 ? 3.551 -10.063 14.320 1.00 84.88 90 ILE A C 1
ATOM 749 O O . ILE A 1 90 ? 3.222 -10.656 15.345 1.00 84.88 90 ILE A O 1
ATOM 753 N N . SER A 1 91 ? 3.139 -8.818 14.066 1.00 85.62 91 SER A N 1
ATOM 754 C CA . SER A 1 91 ? 2.293 -8.046 14.986 1.00 85.62 91 SER A CA 1
ATOM 755 C C . SER A 1 91 ? 0.921 -8.696 15.195 1.00 85.62 91 SER A C 1
ATOM 757 O O . SER A 1 91 ? 0.429 -8.759 16.323 1.00 85.62 91 SER A O 1
ATOM 759 N N . ILE A 1 92 ? 0.307 -9.205 14.122 1.00 83.44 92 ILE A N 1
ATOM 760 C CA . ILE A 1 92 ? -0.961 -9.943 14.180 1.00 83.44 92 ILE A CA 1
ATOM 761 C C . ILE A 1 92 ? -0.773 -11.241 14.972 1.00 83.44 92 ILE A C 1
ATOM 763 O O . ILE A 1 92 ? -1.524 -11.485 15.914 1.00 83.44 92 ILE A O 1
ATOM 767 N N . MET A 1 93 ? 0.260 -12.023 14.648 1.00 83.06 93 MET A N 1
ATOM 768 C CA . MET A 1 93 ? 0.564 -13.287 15.323 1.00 83.06 93 MET A CA 1
ATOM 769 C C . MET A 1 93 ? 0.829 -13.081 16.822 1.00 83.06 93 MET A C 1
ATOM 771 O O . MET A 1 93 ? 0.316 -13.820 17.660 1.00 83.06 93 MET A O 1
ATOM 775 N N . TYR A 1 94 ? 1.592 -12.045 17.180 1.00 86.75 94 TYR A N 1
ATOM 776 C CA . TYR A 1 94 ? 1.862 -11.691 18.572 1.00 86.75 94 TYR A CA 1
ATOM 777 C C . TYR A 1 94 ? 0.579 -11.308 19.315 1.00 86.75 94 TYR A C 1
ATOM 779 O O . TYR A 1 94 ? 0.347 -11.778 20.429 1.00 86.75 94 TYR A O 1
ATOM 787 N N . ARG A 1 95 ? -0.289 -10.500 18.690 1.00 84.25 95 ARG A N 1
ATOM 788 C CA . ARG A 1 95 ? -1.592 -10.135 19.262 1.00 84.25 95 ARG A CA 1
ATOM 789 C C . ARG A 1 95 ? -2.436 -11.378 19.545 1.00 84.25 95 ARG A C 1
ATOM 791 O O . ARG A 1 95 ? -2.959 -11.507 20.646 1.00 84.25 95 ARG A O 1
ATOM 798 N N . GLU A 1 96 ? -2.537 -12.295 18.586 1.00 83.44 96 GLU A N 1
ATOM 799 C CA . GLU A 1 96 ? -3.289 -13.545 18.747 1.00 83.44 96 GLU A CA 1
ATOM 800 C C . GLU A 1 96 ? -2.709 -14.429 19.855 1.00 83.44 96 GLU A C 1
ATOM 802 O O . GLU A 1 96 ? -3.458 -14.931 20.693 1.00 83.44 96 GLU A O 1
ATOM 807 N N . PHE A 1 97 ? -1.383 -14.556 19.921 1.00 88.62 97 PHE A N 1
ATOM 808 C CA . PHE A 1 97 ? -0.704 -15.296 20.983 1.00 88.62 97 PHE A CA 1
ATOM 809 C C . PHE A 1 97 ? -1.009 -14.720 22.375 1.00 88.62 97 PHE A C 1
ATOM 811 O O . PHE A 1 97 ? -1.332 -15.467 23.300 1.00 88.62 97 PHE A O 1
ATOM 818 N N . VAL A 1 98 ? -0.958 -13.394 22.531 1.00 90.75 98 VAL A N 1
ATOM 819 C CA . VAL A 1 98 ? -1.285 -12.718 23.797 1.00 90.75 98 VAL A CA 1
ATOM 820 C C . VAL A 1 98 ? -2.759 -12.913 24.164 1.00 90.75 98 VAL A C 1
ATOM 822 O O . VAL A 1 98 ? -3.061 -13.235 25.312 1.00 90.75 98 VAL A O 1
ATOM 825 N N . THR A 1 99 ? -3.684 -12.793 23.208 1.00 89.06 99 THR A N 1
ATOM 826 C CA . THR A 1 99 ? -5.116 -13.039 23.454 1.00 89.06 99 THR A CA 1
ATOM 827 C C . THR A 1 99 ? -5.388 -14.484 23.880 1.00 89.06 99 THR A C 1
ATOM 829 O O . THR A 1 99 ? -6.165 -14.711 24.805 1.00 89.06 99 THR A O 1
ATOM 832 N N . GLN A 1 100 ? -4.721 -15.471 23.275 1.00 86.38 100 GLN A N 1
ATOM 833 C CA . GLN A 1 100 ? -4.844 -16.877 23.682 1.00 86.38 100 GLN A CA 1
ATOM 834 C C . GLN A 1 100 ? -4.324 -17.131 25.103 1.00 86.38 100 GLN A C 1
ATOM 836 O O . GLN A 1 100 ? -4.861 -17.987 25.803 1.00 86.38 100 GLN A O 1
ATOM 841 N N . ARG A 1 101 ? -3.293 -16.396 25.537 1.00 82.50 101 ARG A N 1
ATOM 842 C CA . ARG A 1 101 ? -2.771 -16.463 26.910 1.00 82.50 101 ARG A CA 1
ATOM 843 C C . ARG A 1 101 ? -3.712 -15.834 27.934 1.00 82.50 101 ARG A C 1
ATOM 845 O O . ARG A 1 101 ? -3.785 -16.351 29.034 1.00 82.50 101 ARG A O 1
ATOM 852 N N . LEU A 1 102 ? -4.403 -14.751 27.579 1.00 82.50 102 LEU A N 1
ATOM 853 C CA . LEU A 1 102 ? -5.391 -14.084 28.439 1.00 82.50 102 LEU A CA 1
ATOM 854 C C . LEU A 1 102 ? -6.684 -14.894 28.619 1.00 82.50 102 LEU A C 1
ATOM 856 O O . LEU A 1 102 ? -7.345 -14.753 29.640 1.00 82.50 102 LEU A O 1
ATOM 860 N N . ASN A 1 103 ? -7.045 -15.718 27.633 1.00 73.12 103 ASN A N 1
ATOM 861 C CA . ASN A 1 103 ? -8.236 -16.576 27.672 1.00 73.12 103 ASN A CA 1
ATOM 862 C C . ASN A 1 103 ? -7.989 -17.960 28.316 1.00 73.12 103 ASN A C 1
ATOM 864 O O . ASN A 1 103 ? -8.889 -18.800 28.287 1.00 73.12 103 ASN A O 1
ATOM 868 N N . ARG A 1 104 ? -6.787 -18.219 28.846 1.00 54.97 104 ARG A N 1
ATOM 869 C CA . ARG A 1 104 ? -6.453 -19.399 29.661 1.00 54.97 104 ARG A CA 1
ATOM 870 C C . ARG A 1 104 ? -6.282 -18.993 31.114 1.00 54.97 104 ARG A C 1
ATOM 872 O O . ARG A 1 104 ? -6.698 -19.802 31.967 1.00 54.97 104 ARG A O 1
#

Organism: Micrurus corallinus (NCBI:txid54390)

InterPro domains:
  IPR010652 Domain of unknown function DUF1232 [PF06803] (50-85)
  IPR038896 E3 ubiquitin-protein ligase RNF170 [PTHR22894] (3-104)

Secondary structure (DSSP, 8-state):
-HHHHHHHHTT----HHHHHHHHHHHHHHHHHHTTSHHHHHHHHHHHHHHHHHHHHHHHH-SSS---HHHHHHHHHHHHHHHHHHHHHHHHHHHHHHHHHHHT-

Solvent-accessible surface area (backbone atoms only — not comparable to full-atom values): 5996 Å² total; per-residue (Å²): 110,74,67,64,53,48,50,73,73,68,76,53,88,76,51,72,66,59,54,56,71,46,37,66,62,51,48,54,49,51,59,54,45,45,61,34,77,70,26,47,56,50,51,54,52,50,49,54,50,52,55,49,51,53,52,48,54,56,71,68,43,94,58,96,72,74,52,70,67,57,55,52,51,53,51,50,51,50,54,51,50,50,54,52,50,50,53,43,50,51,52,44,53,51,51,53,53,52,52,57,59,74,76,105

Foldseek 3Di:
DVVVVCCVPVPHDDDPVVVVVCVVVVVVVLVVCCLDPVVLVVLVVVLVVLVVVVVVCCVPPPDPPPPVVVVVVSVVVSVVSVVVSVVSVVVSVVVVVVVVVVVD

Radius of gyration: 21.17 Å; Cα contacts (8 Å, |Δi|>4): 24; chains: 1; bounding box: 49×44×57 Å

Sequence (104 aa):
DFNDYNRRFAGQPRSIMERIMDLPTLLRHAFREMFSVGGLFWMFRIRIFLCLLGALLYLASPLDFLPEALFGILGFL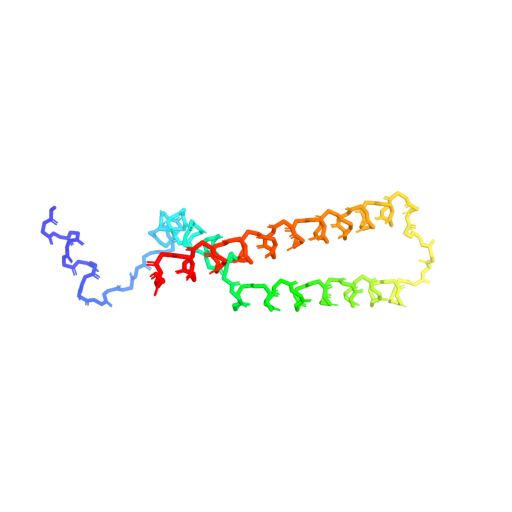DDFFVVFLLLIYISIMYREFVTQRLNR